Protein AF-A0A6I2UES7-F1 (afdb_monomer_lite)

Structure (mmCIF, N/CA/C/O backbone):
data_AF-A0A6I2UES7-F1
#
_entry.id   AF-A0A6I2UES7-F1
#
loop_
_atom_site.group_PDB
_atom_site.id
_atom_site.type_symbol
_atom_site.label_atom_id
_atom_site.label_alt_id
_atom_site.label_comp_id
_atom_site.label_asym_id
_atom_site.label_entity_id
_atom_site.label_seq_id
_atom_site.pdbx_PDB_ins_code
_atom_site.Cartn_x
_atom_site.Cartn_y
_atom_site.Cartn_z
_atom_site.occupancy
_atom_site.B_iso_or_equiv
_atom_site.auth_seq_id
_atom_site.auth_comp_id
_atom_site.auth_asym_id
_atom_site.auth_atom_id
_atom_site.pdbx_PDB_model_num
ATOM 1 N N . MET A 1 1 ? 13.108 -21.434 -15.228 1.00 49.44 1 MET A N 1
ATOM 2 C CA . MET A 1 1 ? 12.921 -20.385 -14.201 1.00 49.44 1 MET A CA 1
ATOM 3 C C . MET A 1 1 ? 13.083 -18.953 -14.745 1.00 49.44 1 MET A C 1
ATOM 5 O O . MET A 1 1 ? 13.191 -18.039 -13.951 1.00 49.44 1 MET A O 1
ATOM 9 N N . ALA A 1 2 ? 13.045 -18.711 -16.068 1.00 51.62 2 ALA A N 1
ATOM 10 C CA . ALA A 1 2 ? 13.106 -17.350 -16.638 1.00 51.62 2 ALA A CA 1
ATOM 11 C C . ALA A 1 2 ? 11.726 -16.777 -17.038 1.00 51.62 2 ALA A C 1
ATOM 13 O O . ALA A 1 2 ? 11.589 -15.580 -17.249 1.00 51.62 2 ALA A O 1
ATOM 14 N N . ALA A 1 3 ? 10.690 -17.616 -17.149 1.00 51.25 3 ALA A N 1
ATOM 15 C CA . ALA A 1 3 ? 9.351 -17.187 -17.571 1.00 51.25 3 ALA A CA 1
ATOM 16 C C . ALA A 1 3 ? 8.532 -16.539 -16.438 1.00 51.25 3 ALA A C 1
ATOM 18 O O . ALA A 1 3 ? 7.676 -15.707 -16.707 1.00 51.25 3 ALA A O 1
ATOM 19 N N . GLU A 1 4 ? 8.817 -16.897 -15.183 1.00 50.94 4 GLU A N 1
ATOM 20 C CA . GLU A 1 4 ? 8.096 -16.400 -14.002 1.00 50.94 4 GLU A CA 1
ATOM 21 C C . GLU A 1 4 ? 8.455 -14.937 -13.693 1.00 50.94 4 GLU A C 1
ATOM 23 O O . GLU A 1 4 ? 7.572 -14.127 -13.432 1.00 50.94 4 GLU A O 1
ATOM 28 N N . HIS A 1 5 ? 9.734 -14.574 -13.863 1.00 52.84 5 HIS A N 1
ATOM 29 C CA . HIS A 1 5 ? 10.223 -13.200 -13.699 1.00 52.84 5 HIS A CA 1
ATOM 30 C C . HIS A 1 5 ? 9.605 -12.243 -14.732 1.00 52.84 5 HIS A C 1
ATOM 32 O O . HIS A 1 5 ? 9.179 -11.153 -14.388 1.00 52.84 5 HIS A O 1
ATOM 38 N N . ASN A 1 6 ? 9.451 -12.685 -15.987 1.00 56.47 6 ASN A N 1
ATOM 39 C CA . ASN A 1 6 ? 8.927 -11.848 -17.075 1.00 56.47 6 ASN A CA 1
ATOM 40 C C . ASN A 1 6 ? 7.432 -11.504 -16.950 1.00 56.47 6 ASN A C 1
ATOM 42 O O . ASN A 1 6 ? 6.984 -10.514 -17.525 1.00 56.47 6 ASN A O 1
ATOM 46 N N . LEU A 1 7 ? 6.645 -12.333 -16.256 1.00 55.50 7 LEU A N 1
ATOM 47 C CA . LEU A 1 7 ? 5.227 -12.047 -16.018 1.00 55.50 7 LEU A CA 1
ATOM 48 C C . LEU A 1 7 ? 5.048 -11.092 -14.837 1.00 55.50 7 LEU A C 1
ATOM 50 O O . LEU A 1 7 ? 4.239 -10.170 -14.943 1.00 55.50 7 LEU A O 1
ATOM 54 N N . ALA A 1 8 ? 5.821 -11.288 -13.762 1.00 55.69 8 ALA A N 1
ATOM 55 C CA . ALA A 1 8 ? 5.862 -10.379 -12.618 1.00 55.69 8 ALA A CA 1
ATOM 56 C C . ALA A 1 8 ? 6.399 -8.990 -13.010 1.00 55.69 8 ALA A C 1
ATOM 58 O O . ALA A 1 8 ? 5.789 -7.997 -12.643 1.00 55.69 8 ALA A O 1
ATOM 59 N N . ASP A 1 9 ? 7.435 -8.932 -13.857 1.00 57.69 9 ASP A N 1
ATOM 60 C CA . ASP A 1 9 ? 8.018 -7.686 -14.388 1.00 57.69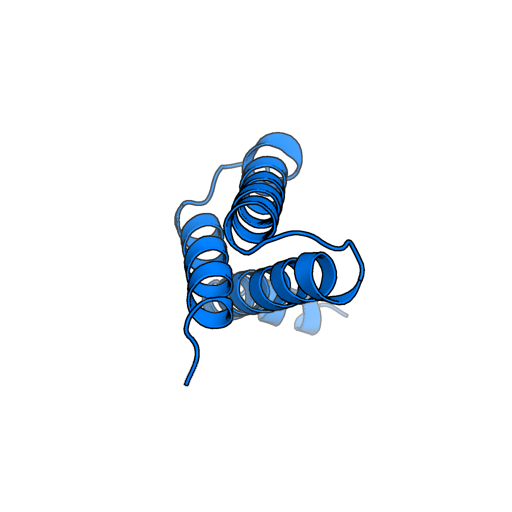 9 ASP A CA 1
ATOM 61 C C . ASP A 1 9 ? 7.129 -6.985 -15.436 1.00 57.69 9 ASP A C 1
ATOM 63 O O . ASP A 1 9 ? 7.495 -5.939 -15.982 1.00 57.69 9 ASP A O 1
ATOM 67 N N . SER A 1 10 ? 5.961 -7.541 -15.785 1.00 71.19 10 SER A N 1
ATOM 68 C CA . SER A 1 10 ? 5.040 -6.802 -16.643 1.00 71.19 10 SER A CA 1
ATOM 69 C C . SER A 1 10 ? 4.435 -5.644 -15.844 1.00 71.19 10 SER A C 1
ATOM 71 O O . SER A 1 10 ? 3.808 -5.858 -14.812 1.00 71.19 10 SER A O 1
ATOM 73 N N . VAL A 1 11 ? 4.568 -4.417 -16.362 1.00 69.69 11 VAL A N 1
ATOM 74 C CA . VAL A 1 11 ? 4.097 -3.164 -15.723 1.00 69.69 11 VAL A CA 1
ATOM 75 C C . VAL A 1 11 ? 2.656 -3.260 -15.198 1.00 69.69 11 VAL A C 1
ATOM 77 O O . VAL A 1 11 ? 2.289 -2.611 -14.225 1.00 69.69 11 VAL A O 1
ATOM 80 N N . GLY A 1 12 ? 1.807 -4.062 -15.848 1.00 76.56 12 GLY A N 1
ATOM 81 C CA . GLY A 1 12 ? 0.448 -4.323 -15.378 1.00 76.56 12 GLY A CA 1
ATOM 82 C C . GLY A 1 12 ? 0.396 -5.221 -14.139 1.00 76.56 12 GLY A C 1
ATOM 83 O O . GLY A 1 12 ? -0.275 -4.870 -13.173 1.00 76.56 12 GLY A O 1
ATOM 84 N N . VAL A 1 13 ? 1.078 -6.371 -14.164 1.00 82.25 13 VAL A N 1
ATOM 85 C CA . VAL A 1 13 ? 1.090 -7.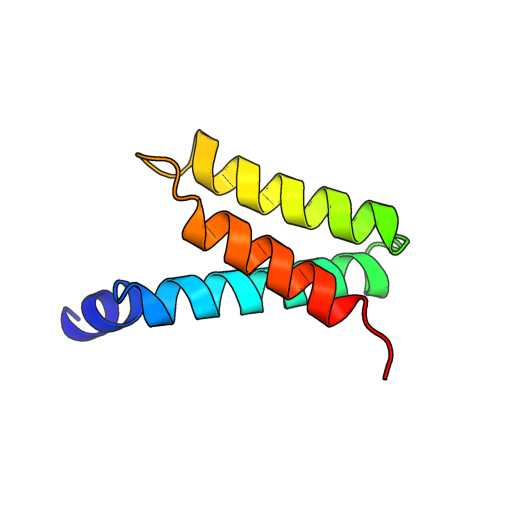330 -13.045 1.00 82.25 13 VAL A CA 1
ATOM 86 C C . VAL A 1 13 ? 1.740 -6.716 -11.810 1.00 82.25 13 VAL A C 1
ATOM 88 O O . VAL A 1 13 ? 1.203 -6.884 -10.718 1.00 82.25 13 VAL A O 1
ATOM 91 N N . ASP A 1 14 ? 2.813 -5.950 -11.992 1.00 82.00 14 ASP A N 1
ATOM 92 C CA . ASP A 1 14 ? 3.519 -5.268 -10.908 1.00 82.00 14 ASP A CA 1
ATOM 93 C C . ASP A 1 14 ? 2.602 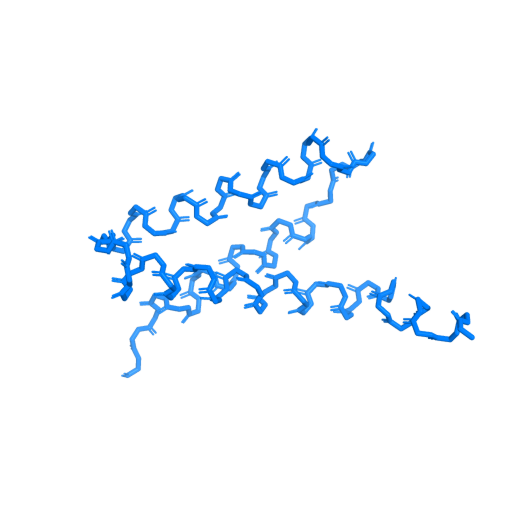-4.274 -10.170 1.00 82.00 14 ASP A C 1
ATOM 95 O O . ASP A 1 14 ? 2.385 -4.365 -8.961 1.00 82.00 14 ASP A O 1
ATOM 99 N N . ARG A 1 15 ? 1.877 -3.431 -10.914 1.00 85.06 15 ARG A N 1
ATOM 100 C CA . ARG A 1 15 ? 0.891 -2.498 -10.336 1.00 85.06 15 ARG A CA 1
ATOM 101 C C . ARG A 1 15 ? -0.286 -3.193 -9.658 1.00 85.06 15 ARG A C 1
ATOM 103 O O . ARG A 1 15 ? -0.785 -2.716 -8.639 1.00 85.06 15 ARG A O 1
ATOM 110 N N . PHE A 1 16 ? -0.757 -4.317 -10.200 1.00 89.12 16 PHE A N 1
ATOM 111 C CA . PHE A 1 16 ? -1.786 -5.117 -9.529 1.00 89.12 16 PHE A CA 1
ATOM 112 C C . PHE A 1 16 ? -1.268 -5.731 -8.226 1.00 89.12 16 PHE A C 1
ATOM 114 O O . PHE A 1 16 ? -2.021 -5.802 -7.250 1.00 89.12 16 PHE A O 1
ATOM 121 N N . ALA A 1 17 ? 0.003 -6.137 -8.187 1.00 89.38 17 ALA A N 1
ATOM 122 C CA . ALA A 1 17 ? 0.643 -6.619 -6.973 1.00 89.38 17 ALA A CA 1
ATOM 123 C C . ALA A 1 17 ? 0.747 -5.502 -5.925 1.00 89.38 17 ALA A C 1
ATOM 125 O O . ALA A 1 17 ? 0.343 -5.730 -4.787 1.00 89.38 17 ALA A O 1
ATOM 126 N N . HIS A 1 18 ? 1.161 -4.292 -6.317 1.00 90.62 18 HIS A N 1
ATOM 127 C CA . HIS A 1 18 ? 1.178 -3.092 -5.469 1.00 90.62 18 HIS A CA 1
ATOM 128 C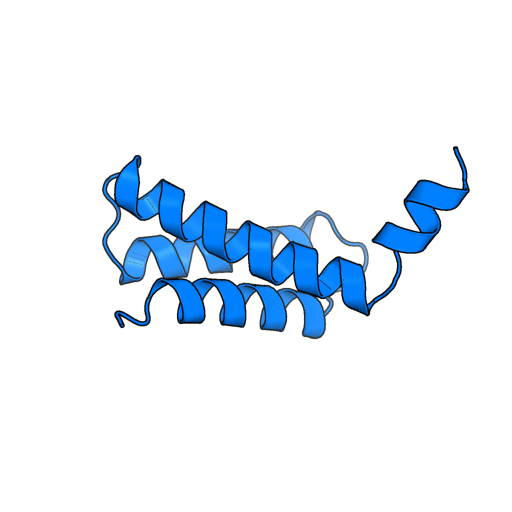 C . HIS A 1 18 ? -0.199 -2.764 -4.869 1.00 90.62 18 HIS A C 1
ATOM 130 O O . HIS A 1 18 ? -0.368 -2.673 -3.650 1.00 90.62 18 HIS A O 1
ATOM 136 N N . PHE A 1 19 ? -1.235 -2.712 -5.708 1.00 91.50 19 PHE A N 1
ATOM 137 C CA . PHE A 1 19 ? -2.612 -2.533 -5.243 1.00 91.50 19 PHE A CA 1
ATOM 138 C C . PHE A 1 19 ? -3.024 -3.607 -4.221 1.00 91.50 19 PHE A C 1
ATOM 140 O O . PHE A 1 19 ? -3.557 -3.296 -3.151 1.00 91.50 19 PHE A O 1
ATOM 147 N N . GLY A 1 20 ? -2.776 -4.879 -4.546 1.00 91.38 20 GLY A N 1
ATOM 148 C CA . GLY A 1 20 ? -3.177 -6.015 -3.721 1.00 91.38 20 GLY A CA 1
ATOM 149 C C . GLY A 1 20 ? -2.437 -6.071 -2.387 1.00 91.38 20 GLY A C 1
ATOM 150 O O . GLY A 1 20 ? -3.066 -6.260 -1.343 1.00 91.38 20 GLY A O 1
ATOM 151 N N . ILE A 1 21 ? -1.117 -5.869 -2.393 1.00 93.12 21 ILE A N 1
ATOM 152 C CA . ILE A 1 21 ? -0.321 -5.892 -1.164 1.00 93.12 21 ILE A CA 1
ATOM 153 C C . ILE A 1 21 ? -0.680 -4.710 -0.266 1.00 93.12 21 ILE A C 1
ATOM 155 O O . ILE A 1 21 ? -0.837 -4.897 0.939 1.00 93.12 21 ILE A O 1
ATOM 159 N N . SER A 1 22 ? -0.930 -3.531 -0.839 1.00 91.50 22 SER A N 1
ATOM 160 C CA . SER A 1 22 ? -1.379 -2.358 -0.089 1.00 91.50 22 SER A CA 1
ATOM 161 C C . SER A 1 22 ? -2.758 -2.560 0.543 1.00 91.50 22 SER A C 1
ATOM 163 O O . SER A 1 22 ? -2.967 -2.189 1.699 1.00 91.50 22 SER A O 1
ATOM 165 N N . TYR A 1 23 ? -3.688 -3.228 -0.146 1.00 92.50 23 TYR A N 1
ATOM 166 C CA . TYR A 1 23 ? -4.962 -3.633 0.457 1.00 92.50 23 TYR A CA 1
ATOM 167 C C . TYR A 1 23 ? -4.749 -4.556 1.668 1.00 92.50 23 TYR A C 1
ATOM 169 O O . TYR A 1 23 ? -5.330 -4.332 2.732 1.00 92.50 23 TYR A O 1
ATOM 177 N N . VAL A 1 24 ? -3.896 -5.578 1.527 1.00 95.56 24 VAL A N 1
ATOM 178 C CA . VAL A 1 24 ? -3.623 -6.552 2.595 1.00 95.56 24 VAL A CA 1
ATOM 179 C C . VAL A 1 24 ? -2.921 -5.897 3.783 1.00 95.56 24 VAL A C 1
ATOM 181 O O . VAL A 1 24 ? -3.326 -6.127 4.917 1.00 95.56 24 VAL A O 1
ATOM 184 N N . ILE A 1 25 ? -1.909 -5.054 3.563 1.00 94.50 25 ILE A N 1
ATOM 185 C CA . ILE A 1 25 ? -1.219 -4.345 4.651 1.00 94.50 25 ILE A CA 1
ATOM 186 C C . ILE A 1 25 ? -2.220 -3.493 5.439 1.00 94.50 25 ILE A C 1
ATOM 188 O O . ILE A 1 25 ? -2.275 -3.593 6.667 1.00 94.50 25 ILE A O 1
ATOM 192 N N . ASN A 1 26 ? -3.061 -2.720 4.746 1.00 94.31 26 ASN A N 1
ATOM 193 C CA . ASN A 1 26 ? -4.069 -1.883 5.391 1.00 94.31 26 ASN A CA 1
ATOM 194 C C . ASN A 1 26 ? -5.076 -2.726 6.204 1.00 94.31 26 ASN A C 1
ATOM 196 O O . ASN A 1 26 ? -5.415 -2.374 7.337 1.00 94.31 26 ASN A O 1
ATOM 200 N N . ASP A 1 27 ? -5.492 -3.885 5.676 1.00 94.38 27 ASP A N 1
ATOM 201 C CA . ASP A 1 27 ? -6.349 -4.837 6.391 1.00 94.38 27 ASP A CA 1
ATOM 202 C C . ASP A 1 27 ? -5.712 -5.360 7.679 1.00 94.38 27 ASP A C 1
ATOM 204 O O . ASP A 1 27 ? -6.331 -5.335 8.746 1.00 94.38 27 ASP A O 1
ATOM 208 N N . GLN A 1 28 ? -4.464 -5.811 7.592 1.00 96.94 28 GLN A N 1
ATOM 209 C CA . GLN A 1 28 ? -3.763 -6.421 8.715 1.00 96.94 28 GLN A CA 1
ATOM 210 C C . GLN A 1 28 ? -3.447 -5.396 9.808 1.00 96.94 28 GLN A C 1
ATOM 212 O O . GLN A 1 28 ? -3.580 -5.705 10.994 1.00 96.94 28 GLN A O 1
ATOM 217 N N . LEU A 1 29 ? -3.127 -4.154 9.439 1.00 96.38 29 LEU A N 1
ATOM 218 C CA . LEU A 1 29 ? -2.954 -3.069 10.405 1.00 96.38 29 LEU A CA 1
ATOM 219 C C . LEU A 1 29 ? -4.249 -2.792 11.181 1.00 96.38 29 LEU A C 1
ATOM 221 O O . LEU A 1 29 ? -4.220 -2.628 12.403 1.00 96.38 29 LEU A O 1
ATOM 225 N N . LYS A 1 30 ? -5.403 -2.805 10.507 1.00 94.62 30 LYS A N 1
ATOM 226 C CA . LYS A 1 30 ? -6.692 -2.570 11.170 1.00 94.62 30 LYS A CA 1
ATOM 227 C C . LYS A 1 30 ? -7.150 -3.748 12.017 1.00 94.62 30 LYS A C 1
ATOM 229 O O . LYS A 1 30 ? -7.575 -3.553 13.153 1.00 94.62 30 LYS A O 1
ATOM 234 N N . ARG A 1 31 ? -7.075 -4.968 11.485 1.00 94.94 31 ARG A N 1
ATOM 235 C CA . ARG A 1 31 ? -7.616 -6.160 12.155 1.00 94.94 31 ARG A CA 1
ATOM 236 C C . ARG A 1 31 ? -6.707 -6.704 13.246 1.00 94.94 31 ARG A C 1
ATOM 238 O O . ARG A 1 31 ? -7.217 -7.209 14.239 1.00 94.94 31 ARG A O 1
ATOM 245 N N . ASN A 1 32 ? -5.391 -6.586 13.071 1.00 96.75 32 ASN A N 1
ATOM 246 C CA . ASN A 1 32 ? -4.419 -7.261 13.931 1.00 96.75 32 ASN A CA 1
ATOM 247 C C . ASN A 1 32 ? -3.480 -6.307 14.681 1.00 96.75 32 ASN A C 1
ATOM 249 O O . ASN A 1 32 ? -2.969 -6.692 15.729 1.00 96.75 32 ASN A O 1
ATOM 253 N N . ALA A 1 33 ? -3.277 -5.070 14.209 1.00 94.31 33 ALA A N 1
ATOM 254 C CA . ALA A 1 33 ? -2.455 -4.075 14.915 1.00 94.31 33 ALA A CA 1
ATOM 255 C C . ALA A 1 33 ? -3.276 -3.004 15.662 1.00 94.31 33 ALA A C 1
ATOM 257 O O . ALA A 1 33 ? -2.702 -2.162 16.350 1.00 94.31 33 ALA A O 1
ATOM 258 N N . GLY A 1 34 ? -4.610 -3.029 15.553 1.00 93.25 34 GLY A N 1
ATOM 259 C CA . GLY A 1 34 ? -5.504 -2.098 16.252 1.00 93.25 34 GLY A CA 1
ATOM 260 C C . GLY A 1 34 ? -5.481 -0.671 15.701 1.00 93.25 34 GLY A C 1
ATOM 261 O O . GLY A 1 34 ? -5.868 0.267 16.398 1.00 93.25 34 GLY A O 1
ATOM 262 N N . PHE A 1 35 ? -5.009 -0.483 14.466 1.00 95.19 35 PHE A N 1
ATOM 263 C CA . PHE A 1 35 ? -4.944 0.841 13.858 1.00 95.19 35 PHE A CA 1
ATOM 264 C C . PHE A 1 35 ? -6.345 1.311 13.456 1.00 95.19 35 PHE A C 1
ATOM 266 O O . PHE A 1 35 ? -7.192 0.524 13.032 1.00 95.19 35 PHE A O 1
ATOM 273 N N . ASN A 1 36 ? -6.585 2.618 13.565 1.00 92.12 36 ASN A N 1
ATOM 274 C CA . ASN A 1 36 ? -7.758 3.242 12.957 1.00 92.12 36 ASN A CA 1
ATOM 275 C C . ASN A 1 36 ? -7.522 3.484 11.453 1.00 92.12 36 ASN A C 1
ATOM 277 O O . ASN A 1 36 ? -6.409 3.308 10.956 1.00 92.12 36 ASN A O 1
ATOM 281 N N . ASP A 1 37 ? -8.565 3.905 10.735 1.00 91.50 37 ASP A N 1
ATOM 282 C CA . ASP A 1 37 ? -8.522 4.102 9.277 1.00 91.50 37 ASP A CA 1
ATOM 283 C C . ASP A 1 37 ? -7.379 5.021 8.837 1.00 91.50 37 ASP A C 1
ATOM 285 O O . ASP A 1 37 ? -6.653 4.703 7.898 1.00 91.50 37 ASP A O 1
ATOM 289 N N . PHE A 1 38 ? -7.170 6.117 9.567 1.00 93.19 38 PHE A N 1
ATOM 290 C CA . PHE A 1 38 ? -6.112 7.074 9.271 1.00 93.19 38 PHE A CA 1
ATOM 291 C C . PHE A 1 38 ? -4.715 6.468 9.444 1.00 93.19 38 PHE A C 1
ATOM 293 O O . PHE A 1 38 ? -3.891 6.563 8.536 1.00 93.19 38 PHE A O 1
ATOM 300 N N . TRP A 1 39 ? -4.437 5.835 10.587 1.00 94.00 39 TRP A N 1
ATOM 301 C CA . TRP A 1 39 ? -3.109 5.286 10.867 1.00 94.00 39 TRP A CA 1
ATOM 302 C C . TRP A 1 39 ? -2.781 4.096 9.974 1.00 94.00 39 TRP A C 1
ATOM 304 O O . TRP A 1 39 ? -1.650 3.976 9.513 1.00 94.00 39 TRP A O 1
ATOM 314 N N . ALA A 1 40 ? -3.763 3.248 9.675 1.00 94.62 40 ALA A N 1
ATOM 315 C CA . ALA A 1 40 ? -3.560 2.121 8.777 1.00 94.62 40 ALA A CA 1
ATOM 316 C C . ALA A 1 40 ? -3.257 2.590 7.345 1.00 94.62 40 ALA A C 1
ATOM 318 O O . ALA A 1 40 ? -2.306 2.110 6.724 1.00 94.62 40 ALA A O 1
ATOM 319 N N . ALA A 1 41 ? -3.971 3.615 6.870 1.00 93.19 41 ALA A N 1
ATOM 320 C CA . ALA A 1 41 ? -3.696 4.257 5.591 1.00 93.19 41 ALA A CA 1
ATOM 321 C C . ALA A 1 41 ? -2.302 4.892 5.551 1.00 93.19 41 ALA A C 1
ATOM 323 O O . ALA A 1 41 ? -1.505 4.582 4.668 1.00 93.19 41 ALA A O 1
ATOM 324 N N . ALA A 1 42 ? -1.993 5.751 6.525 1.00 93.94 42 ALA A N 1
ATOM 325 C CA . ALA A 1 42 ? -0.733 6.482 6.581 1.00 93.94 42 ALA A CA 1
ATOM 326 C C . ALA A 1 42 ? 0.470 5.535 6.647 1.00 93.94 42 ALA A C 1
ATOM 328 O O . ALA A 1 42 ? 1.448 5.735 5.931 1.00 93.94 42 ALA A O 1
ATOM 329 N N . THR A 1 43 ? 0.391 4.479 7.458 1.00 95.56 43 THR A N 1
ATOM 330 C CA . THR A 1 43 ? 1.463 3.486 7.562 1.00 95.56 43 THR A CA 1
ATOM 331 C C . THR A 1 43 ? 1.613 2.669 6.286 1.00 95.56 43 THR A C 1
ATOM 333 O O . THR A 1 43 ? 2.741 2.460 5.851 1.00 95.56 43 THR A O 1
ATOM 336 N N . THR A 1 44 ? 0.517 2.263 5.642 1.00 95.38 44 THR A N 1
ATOM 337 C CA . THR A 1 44 ? 0.593 1.537 4.364 1.00 95.38 44 THR A CA 1
ATOM 338 C C . THR A 1 44 ? 1.251 2.391 3.276 1.00 95.38 44 THR A C 1
ATOM 340 O O . THR A 1 44 ? 2.186 1.939 2.621 1.00 95.38 44 THR A O 1
ATOM 343 N N . LEU A 1 45 ? 0.845 3.658 3.140 1.00 93.62 45 LEU A N 1
ATOM 344 C CA . LEU A 1 45 ? 1.447 4.592 2.180 1.00 93.62 45 LEU A CA 1
ATOM 345 C C . LEU A 1 45 ? 2.913 4.894 2.499 1.00 93.62 45 LEU A C 1
ATOM 347 O O . LEU A 1 45 ? 3.734 5.012 1.592 1.00 93.62 45 LEU A O 1
ATOM 351 N N . ALA A 1 46 ? 3.257 5.006 3.784 1.00 93.75 46 ALA A N 1
ATOM 352 C CA . ALA A 1 46 ? 4.638 5.186 4.207 1.00 93.75 46 ALA A CA 1
ATOM 353 C C . ALA A 1 46 ? 5.507 3.977 3.832 1.00 93.75 46 ALA A C 1
ATOM 355 O O . ALA A 1 46 ? 6.648 4.178 3.432 1.00 93.75 46 ALA A O 1
ATOM 356 N N . ILE A 1 47 ? 4.977 2.750 3.914 1.00 92.06 47 ILE A N 1
ATOM 357 C CA . ILE A 1 47 ? 5.674 1.531 3.472 1.00 92.06 47 ILE A CA 1
ATOM 358 C C . ILE A 1 47 ? 5.895 1.549 1.953 1.00 92.06 47 ILE A C 1
ATOM 360 O O . ILE A 1 47 ? 7.020 1.308 1.517 1.00 92.06 47 ILE A O 1
ATOM 364 N N . GLY A 1 48 ? 4.875 1.892 1.160 1.00 89.38 48 GLY A N 1
ATOM 365 C CA . GLY A 1 48 ? 5.003 2.022 -0.300 1.00 89.38 48 GLY A CA 1
ATOM 366 C C . GLY A 1 48 ? 6.056 3.061 -0.697 1.00 89.38 48 GLY A C 1
ATOM 367 O O . GLY A 1 48 ? 7.030 2.751 -1.377 1.00 89.38 48 GLY A O 1
ATOM 368 N N . ALA A 1 49 ? 5.958 4.279 -0.152 1.00 88.06 49 ALA A N 1
ATOM 369 C CA . ALA A 1 49 ? 6.947 5.335 -0.391 1.00 88.06 49 ALA A CA 1
ATOM 370 C C . ALA A 1 49 ? 8.362 4.961 0.093 1.00 88.06 49 ALA A C 1
ATOM 372 O O . ALA A 1 49 ? 9.358 5.355 -0.515 1.00 88.06 49 ALA A O 1
ATOM 373 N N . ALA A 1 50 ? 8.469 4.219 1.197 1.00 89.62 50 ALA A N 1
ATOM 374 C CA . ALA A 1 50 ? 9.740 3.722 1.710 1.00 89.62 50 ALA A CA 1
ATOM 375 C C . ALA A 1 50 ? 10.394 2.725 0.742 1.00 89.62 50 ALA A C 1
ATOM 377 O O . ALA A 1 50 ? 11.595 2.832 0.488 1.00 89.62 50 ALA A O 1
ATOM 378 N N . LYS A 1 51 ? 9.615 1.792 0.179 1.00 88.12 51 LYS A N 1
ATOM 379 C CA . LYS A 1 51 ? 10.074 0.835 -0.840 1.00 88.12 51 LYS A CA 1
ATOM 380 C C . LYS A 1 51 ? 10.606 1.572 -2.068 1.00 88.12 51 LYS A C 1
ATOM 382 O O . LYS A 1 51 ? 11.773 1.390 -2.410 1.00 88.12 51 LYS A O 1
ATOM 387 N N . GLU A 1 52 ? 9.819 2.486 -2.629 1.00 84.56 52 GLU A N 1
ATOM 388 C CA . GLU A 1 52 ? 10.197 3.269 -3.818 1.00 84.56 52 GLU A CA 1
ATOM 389 C C . GLU A 1 52 ? 11.469 4.107 -3.605 1.00 84.56 52 GLU A C 1
ATOM 391 O O . GLU A 1 52 ? 12.267 4.319 -4.516 1.00 84.56 52 GLU A O 1
ATOM 396 N N . LYS A 1 53 ? 11.679 4.617 -2.384 1.00 85.44 53 LYS A N 1
ATOM 397 C CA . LYS A 1 53 ? 12.807 5.508 -2.087 1.00 85.44 53 LYS A CA 1
ATOM 398 C C . LYS A 1 53 ? 14.091 4.791 -1.675 1.00 85.44 53 LYS A C 1
ATOM 400 O O . LYS A 1 53 ? 15.172 5.347 -1.881 1.00 85.44 53 LYS A O 1
ATOM 405 N N . TRP A 1 54 ? 13.988 3.631 -1.028 1.00 82.56 54 TRP A N 1
ATOM 406 C CA . TRP A 1 54 ? 15.139 2.957 -0.413 1.00 82.56 54 TRP A CA 1
ATOM 407 C C . TRP A 1 54 ? 15.459 1.583 -0.989 1.00 82.56 54 TRP A C 1
ATOM 409 O O . TRP A 1 54 ? 16.594 1.136 -0.832 1.00 82.56 54 TRP A O 1
ATOM 419 N N . ILE A 1 55 ? 14.497 0.914 -1.622 1.00 83.31 55 ILE A N 1
ATOM 420 C CA . ILE A 1 55 ? 14.695 -0.413 -2.214 1.00 83.31 55 ILE A CA 1
ATOM 421 C C . ILE A 1 55 ? 14.857 -0.299 -3.727 1.00 83.31 55 ILE A C 1
ATOM 423 O O . ILE A 1 55 ? 15.758 -0.925 -4.293 1.00 83.31 55 ILE A O 1
ATOM 427 N N . ASP A 1 56 ? 14.060 0.553 -4.365 1.00 79.62 56 ASP A N 1
ATOM 428 C CA . ASP A 1 56 ? 14.117 0.711 -5.810 1.00 79.62 56 ASP A CA 1
ATOM 429 C C . ASP A 1 56 ? 15.199 1.692 -6.257 1.00 79.62 56 ASP A C 1
ATOM 431 O O . ASP A 1 56 ? 15.583 2.639 -5.569 1.00 79.62 56 ASP A O 1
ATOM 435 N N . LYS A 1 57 ? 15.726 1.444 -7.460 1.00 76.31 57 LYS A N 1
ATOM 436 C CA . LYS A 1 57 ? 16.770 2.283 -8.069 1.00 76.31 57 LYS A CA 1
ATOM 437 C C . LYS A 1 57 ? 16.215 3.605 -8.598 1.00 76.31 57 LYS A C 1
ATOM 439 O O . LYS A 1 57 ? 16.979 4.552 -8.782 1.00 76.31 57 LYS A O 1
ATOM 444 N N . GLN A 1 58 ? 14.920 3.644 -8.903 1.00 79.75 58 GLN A N 1
ATOM 445 C CA . GLN A 1 58 ? 14.200 4.795 -9.429 1.00 79.75 58 GLN A CA 1
ATOM 446 C C . GLN A 1 58 ? 12.798 4.799 -8.831 1.00 79.75 58 GLN A C 1
ATOM 448 O O . GLN A 1 58 ? 12.211 3.744 -8.653 1.00 79.75 58 GLN A O 1
ATOM 453 N N . TRP A 1 59 ? 12.292 5.991 -8.543 1.00 83.81 59 TRP A N 1
ATOM 454 C CA . TRP A 1 59 ? 10.947 6.190 -8.017 1.00 83.81 59 TRP A CA 1
ATOM 455 C C . TRP A 1 59 ? 9.901 6.036 -9.132 1.00 83.81 59 TRP A C 1
ATOM 457 O O . TRP A 1 59 ? 9.930 6.827 -10.086 1.00 83.81 59 TRP A O 1
ATOM 467 N N . ASP A 1 60 ? 8.964 5.090 -9.000 1.00 84.56 60 ASP A N 1
ATOM 468 C CA . ASP A 1 60 ? 7.827 4.918 -9.913 1.00 84.56 60 ASP A CA 1
ATOM 469 C C . ASP A 1 60 ? 6.531 5.492 -9.305 1.00 84.56 60 ASP A C 1
ATOM 471 O O . ASP A 1 60 ? 5.949 5.007 -8.334 1.00 84.56 60 ASP A O 1
ATOM 475 N N . ASN A 1 61 ? 6.028 6.564 -9.923 1.00 87.50 61 ASN A N 1
ATOM 476 C CA . ASN A 1 61 ? 4.766 7.185 -9.517 1.00 87.50 61 ASN A CA 1
ATOM 477 C C . ASN 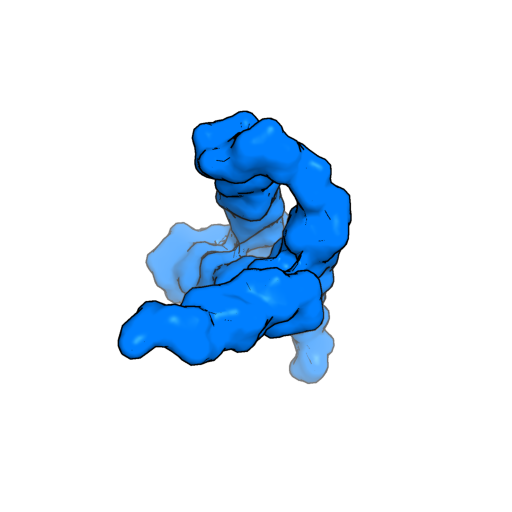A 1 61 ? 3.546 6.277 -9.749 1.00 87.50 61 ASN A C 1
ATOM 479 O O . ASN A 1 61 ? 2.509 6.482 -9.120 1.00 87.50 61 ASN A O 1
ATOM 483 N N . GLY A 1 62 ? 3.630 5.334 -10.687 1.00 86.88 62 GLY A N 1
ATOM 484 C CA . GLY A 1 62 ? 2.573 4.385 -11.011 1.00 86.88 62 GLY A CA 1
ATOM 485 C C . GLY A 1 62 ? 2.361 3.356 -9.909 1.00 86.88 62 GLY A C 1
ATOM 486 O O . GLY A 1 62 ? 1.212 3.093 -9.553 1.00 86.88 62 GLY A O 1
ATOM 487 N N . ASP A 1 63 ? 3.442 2.845 -9.330 1.00 85.00 63 ASP A N 1
ATOM 488 C CA . ASP A 1 63 ? 3.391 1.849 -8.256 1.00 85.00 63 ASP A CA 1
ATOM 489 C C . ASP A 1 63 ? 2.917 2.486 -6.952 1.00 85.00 63 ASP A C 1
ATOM 491 O O . ASP A 1 63 ? 1.973 2.004 -6.322 1.00 85.00 63 ASP A O 1
ATOM 495 N N . PHE A 1 64 ? 3.429 3.679 -6.636 1.00 87.62 64 PHE A N 1
ATOM 496 C CA . PHE A 1 64 ? 2.922 4.461 -5.510 1.00 87.62 64 PHE A CA 1
ATOM 497 C C . PHE A 1 64 ? 1.435 4.841 -5.670 1.00 87.62 64 PHE A C 1
ATOM 499 O O . PHE A 1 64 ? 0.671 4.859 -4.699 1.00 87.62 64 PHE A O 1
ATOM 506 N N . ALA A 1 65 ? 0.980 5.130 -6.896 1.00 88.62 65 ALA A N 1
ATOM 507 C CA . ALA A 1 65 ? -0.435 5.386 -7.159 1.00 88.62 65 ALA A CA 1
ATOM 508 C C . ALA A 1 65 ? -1.294 4.120 -6.999 1.00 88.62 65 ALA A C 1
ATOM 510 O O . ALA A 1 65 ? -2.422 4.207 -6.501 1.00 88.62 65 ALA A O 1
ATOM 511 N N . ALA A 1 66 ? -0.774 2.952 -7.382 1.00 88.38 66 ALA A N 1
ATOM 512 C CA . ALA A 1 66 ? -1.436 1.671 -7.164 1.00 88.38 66 ALA A CA 1
ATOM 513 C C . ALA A 1 66 ? -1.560 1.346 -5.664 1.00 88.38 66 ALA A C 1
ATOM 515 O O . ALA A 1 66 ? -2.640 0.943 -5.220 1.00 88.38 66 ALA A O 1
ATOM 516 N N . ASP A 1 67 ? -0.525 1.632 -4.868 1.00 87.44 67 ASP A N 1
ATOM 517 C CA . ASP A 1 67 ? -0.573 1.524 -3.405 1.00 87.44 67 ASP A CA 1
ATOM 518 C C . ASP A 1 67 ? -1.673 2.416 -2.804 1.00 87.44 67 ASP A C 1
ATOM 520 O O . ASP A 1 67 ? -2.493 1.964 -1.994 1.00 87.44 67 ASP A O 1
ATOM 524 N N . CYS A 1 68 ? -1.766 3.670 -3.266 1.00 89.50 68 CYS A N 1
ATOM 525 C CA . CYS A 1 68 ? -2.841 4.586 -2.875 1.00 89.50 68 CYS A CA 1
ATOM 526 C C . CYS A 1 68 ? -4.231 4.032 -3.208 1.00 89.50 68 CYS A C 1
ATOM 528 O O . CYS A 1 68 ? -5.141 4.102 -2.376 1.00 89.50 68 CYS A O 1
ATOM 530 N N . ALA A 1 69 ? -4.406 3.465 -4.404 1.00 90.25 69 ALA A N 1
ATOM 531 C CA . ALA A 1 69 ? -5.672 2.874 -4.814 1.00 90.25 69 ALA A CA 1
ATOM 532 C C . ALA A 1 69 ? -6.058 1.673 -3.932 1.00 90.25 69 ALA A C 1
ATOM 534 O O . ALA A 1 69 ? -7.221 1.571 -3.538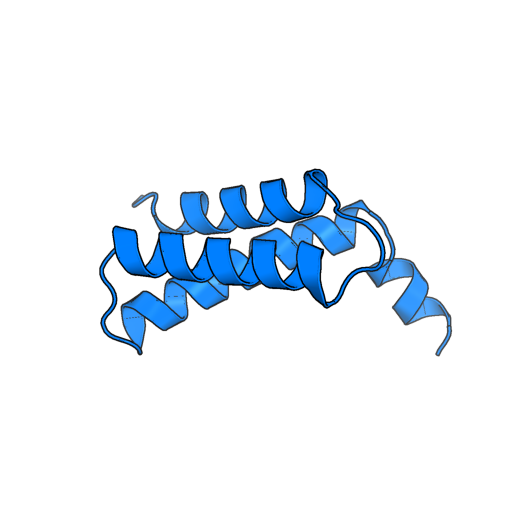 1.00 90.25 69 ALA A O 1
ATOM 535 N N . GLY A 1 70 ? -5.104 0.812 -3.561 1.00 84.19 70 GLY A N 1
ATOM 536 C CA . GLY A 1 70 ? -5.341 -0.332 -2.668 1.00 84.19 70 GLY A CA 1
ATOM 537 C C . GLY A 1 70 ? -5.804 0.098 -1.275 1.00 84.19 70 GLY A C 1
ATOM 538 O O . GLY A 1 70 ? -6.792 -0.419 -0.742 1.00 84.19 70 GLY A O 1
ATOM 539 N N . VAL A 1 71 ? -5.145 1.117 -0.714 1.00 89.62 71 VAL A N 1
ATOM 540 C CA . VAL A 1 71 ? -5.510 1.721 0.576 1.00 89.62 71 VAL A CA 1
ATOM 541 C C . VAL A 1 71 ? -6.915 2.327 0.543 1.00 89.62 71 VAL A C 1
ATOM 543 O O . VAL A 1 71 ? -7.693 2.108 1.476 1.00 89.62 71 VAL A O 1
ATOM 546 N N . LEU A 1 72 ? -7.248 3.079 -0.511 1.00 89.12 72 LEU A N 1
ATOM 547 C CA . LEU A 1 72 ? -8.570 3.689 -0.680 1.00 89.12 72 LEU A CA 1
ATOM 548 C C . LEU A 1 72 ? -9.658 2.629 -0.848 1.00 89.12 72 LEU A C 1
ATOM 550 O O . LEU A 1 72 ? -10.701 2.720 -0.202 1.00 89.12 72 LEU A O 1
ATOM 554 N N . PHE A 1 73 ? -9.403 1.598 -1.654 1.00 89.38 73 PHE A N 1
ATOM 555 C CA . PHE A 1 73 ? -10.359 0.520 -1.885 1.00 89.38 73 PHE A CA 1
ATOM 556 C C . PHE A 1 73 ? -10.700 -0.234 -0.595 1.00 89.38 73 PHE A C 1
ATOM 558 O O . PHE A 1 73 ? -11.859 -0.564 -0.369 1.00 89.38 73 PHE A O 1
ATOM 565 N N . TYR A 1 74 ? -9.721 -0.442 0.293 1.00 87.50 74 TYR A N 1
ATOM 566 C CA . TYR A 1 74 ? -9.972 -1.029 1.613 1.00 87.50 74 TYR A CA 1
ATOM 567 C C . TYR A 1 74 ? -10.846 -0.145 2.520 1.00 87.50 74 TYR A C 1
ATOM 569 O O . TYR A 1 74 ? -11.622 -0.643 3.336 1.00 87.50 74 TYR A O 1
ATOM 577 N N . GLN A 1 75 ? -10.693 1.176 2.427 1.00 85.56 75 GLN A N 1
ATOM 578 C CA . GLN A 1 75 ? -11.407 2.116 3.295 1.00 85.56 75 GLN A CA 1
ATOM 579 C C . GLN A 1 75 ? -12.844 2.388 2.848 1.00 85.56 75 GLN A C 1
ATOM 581 O O . GLN A 1 75 ? -13.670 2.773 3.679 1.00 85.56 75 GLN A O 1
ATOM 586 N N . ILE A 1 76 ? -13.164 2.173 1.570 1.00 86.06 76 ILE A N 1
ATOM 587 C CA . ILE A 1 76 ? -14.542 2.244 1.085 1.00 86.06 76 ILE A CA 1
ATOM 588 C C . ILE A 1 76 ? -15.328 1.078 1.695 1.00 86.06 76 ILE A C 1
ATOM 590 O O . ILE A 1 76 ? -15.067 -0.092 1.423 1.00 86.06 76 ILE A O 1
ATOM 594 N N . LYS A 1 77 ? -16.313 1.406 2.533 1.00 63.38 77 LYS A N 1
ATOM 595 C CA . LYS A 1 77 ? -17.299 0.446 3.034 1.00 63.38 77 LYS A CA 1
ATOM 596 C C . LYS A 1 77 ? -18.440 0.342 2.020 1.00 63.38 77 LYS A C 1
ATOM 598 O O . LYS A 1 77 ? -19.079 1.356 1.746 1.00 63.38 77 LYS A O 1
ATOM 603 N N . PHE A 1 78 ? -18.667 -0.855 1.484 1.00 53.88 78 PHE A N 1
ATOM 604 C CA . PHE A 1 78 ? -19.901 -1.214 0.778 1.00 53.88 78 PHE A CA 1
ATOM 605 C C . PHE A 1 78 ? -20.956 -1.712 1.767 1.00 53.88 78 PHE A C 1
ATOM 607 O O . PHE A 1 78 ? -20.557 -2.334 2.780 1.00 53.88 78 PHE A O 1
#

Sequence (78 aa):
MAAEHNLADSVGVDRFAHFGISYVINDQLKRNAGFNDFWAAATTLAIGAAKEKWIDKQWDNGDFAADCAGVLFYQIKF

Radius of gyration: 13.34 Å; chains: 1; bounding box: 37×28×34 Å

Organism: NCBI:txid2652309

Secondary structure (DSSP, 8-state):
--HHHHHHTSHHHHHHHHHHHHHHHHHHHHHHS---HHHHHHHHHHHHHHHHHHTSSS--HHHHHHHHHHHHHHH---

pLDDT: mean 84.06, std 13.25, range [49.44, 96.94]

Foldseek 3Di:
DVVVVVVCPPPVNVLVVLLVVLLVQLVCCVPPVVDDLVVSLVVSLVVQVCCQPPVDPHHDPSSSVSSNNSSVVNVDDD